Protein AF-A0A7S2VBT4-F1 (afdb_monomer_lite)

pLDDT: mean 83.19, std 15.64, range [48.94, 96.69]

Structure (mmCIF, N/CA/C/O backbone):
data_AF-A0A7S2VBT4-F1
#
_entry.id   AF-A0A7S2VBT4-F1
#
loop_
_atom_site.group_PDB
_atom_site.id
_atom_site.type_symbol
_atom_site.label_atom_id
_atom_site.label_alt_id
_atom_site.label_comp_id
_atom_site.label_asym_id
_atom_site.label_entity_id
_atom_site.label_seq_id
_atom_site.pdbx_PDB_ins_code
_atom_site.Cartn_x
_atom_site.Cartn_y
_atom_site.Cartn_z
_atom_site.occupancy
_atom_site.B_iso_or_equiv
_atom_site.auth_seq_id
_atom_site.auth_comp_id
_atom_site.auth_asym_id
_atom_site.auth_atom_id
_atom_site.pdbx_PDB_model_num
ATOM 1 N N . ARG A 1 1 ? -11.444 -3.651 10.719 1.00 78.62 1 ARG A N 1
ATOM 2 C CA . ARG A 1 1 ? -10.290 -4.540 10.464 1.00 78.62 1 ARG A CA 1
ATOM 3 C C . ARG A 1 1 ? -9.402 -3.862 9.446 1.00 78.62 1 ARG A C 1
ATOM 5 O O . ARG A 1 1 ? -9.926 -3.361 8.456 1.00 78.62 1 ARG A O 1
ATOM 12 N N . TYR A 1 2 ? -8.114 -3.795 9.733 1.00 87.62 2 TYR A N 1
ATOM 13 C CA . TYR A 1 2 ? -7.138 -3.006 8.997 1.00 87.62 2 TYR A CA 1
ATOM 14 C C . TYR A 1 2 ? -6.293 -3.924 8.135 1.00 87.62 2 TYR A C 1
ATOM 16 O O . TYR A 1 2 ? -5.720 -4.897 8.627 1.00 87.62 2 TYR A O 1
ATOM 24 N N . SER A 1 3 ? -6.236 -3.642 6.842 1.00 93.38 3 SER A N 1
ATOM 25 C CA . SER A 1 3 ? -5.506 -4.470 5.893 1.00 93.38 3 SER A CA 1
ATOM 26 C C . SER A 1 3 ? -4.542 -3.635 5.070 1.00 93.38 3 SER A C 1
ATOM 28 O O . SER A 1 3 ? -4.821 -2.481 4.745 1.00 93.38 3 SER A O 1
ATOM 30 N N . ILE A 1 4 ? -3.427 -4.247 4.696 1.00 95.69 4 ILE A N 1
ATOM 31 C CA . ILE A 1 4 ? -2.473 -3.683 3.745 1.00 95.69 4 ILE A CA 1
ATOM 32 C C . ILE A 1 4 ? -2.280 -4.648 2.580 1.00 95.69 4 ILE A C 1
ATOM 34 O O . ILE A 1 4 ? -2.148 -5.855 2.783 1.00 95.69 4 ILE A O 1
ATOM 38 N N . HIS A 1 5 ? -2.265 -4.102 1.369 1.00 96.56 5 HIS A N 1
ATOM 39 C CA . HIS A 1 5 ? -1.922 -4.803 0.142 1.00 96.56 5 HIS A CA 1
ATOM 40 C C . HIS A 1 5 ? -0.561 -4.310 -0.356 1.00 96.56 5 HIS A C 1
ATOM 42 O O . HIS A 1 5 ? -0.452 -3.186 -0.837 1.00 96.56 5 HIS A O 1
ATOM 48 N N . VAL A 1 6 ? 0.469 -5.147 -0.251 1.00 95.75 6 VAL A N 1
ATOM 49 C CA . VAL A 1 6 ? 1.817 -4.883 -0.771 1.00 95.75 6 VAL A CA 1
ATOM 50 C C . VAL A 1 6 ? 1.931 -5.416 -2.200 1.00 95.75 6 VAL A C 1
ATOM 52 O O . VAL A 1 6 ? 1.692 -6.603 -2.414 1.00 95.75 6 VAL A O 1
ATOM 55 N N . GLY A 1 7 ? 2.330 -4.555 -3.141 1.00 94.31 7 GLY A N 1
ATOM 56 C CA . GLY A 1 7 ? 2.370 -4.856 -4.579 1.00 94.31 7 GLY A CA 1
ATOM 57 C C . GLY A 1 7 ? 1.050 -4.541 -5.286 1.00 94.31 7 GLY A C 1
ATOM 58 O O . GLY A 1 7 ? 0.537 -5.343 -6.054 1.00 94.31 7 GLY A O 1
ATOM 59 N N . CYS A 1 8 ? 0.441 -3.390 -4.982 1.00 94.06 8 CYS A N 1
ATOM 60 C CA . CYS A 1 8 ? -0.958 -3.149 -5.340 1.00 94.06 8 CYS A CA 1
ATOM 61 C C . CYS A 1 8 ? -1.241 -2.848 -6.824 1.00 94.06 8 CYS A C 1
ATOM 63 O O . CYS A 1 8 ? -2.412 -2.871 -7.216 1.00 94.06 8 CYS A O 1
ATOM 65 N N . PHE A 1 9 ? -0.218 -2.574 -7.641 1.00 92.19 9 PHE A N 1
ATOM 66 C CA . PHE A 1 9 ? -0.353 -2.243 -9.063 1.00 92.19 9 PHE A CA 1
ATOM 67 C C . PHE A 1 9 ? -1.465 -1.205 -9.351 1.00 92.19 9 PHE A C 1
ATOM 69 O O . PHE A 1 9 ? -1.393 -0.070 -8.888 1.00 92.19 9 PHE A O 1
ATOM 76 N N . SER A 1 10 ? -2.508 -1.566 -10.109 1.00 90.94 10 SER A N 1
ATOM 77 C CA . SER A 1 10 ? -3.637 -0.682 -10.442 1.00 90.94 10 SER A CA 1
ATOM 78 C C . SER A 1 10 ? -4.588 -0.425 -9.272 1.00 90.94 10 SER A C 1
ATOM 80 O O . SER A 1 10 ? -5.404 0.483 -9.341 1.00 90.94 10 SER A O 1
ATOM 82 N N . GLY A 1 11 ? -4.502 -1.206 -8.193 1.00 94.62 11 GLY A N 1
ATOM 83 C CA . GLY A 1 11 ? -5.371 -1.081 -7.026 1.00 94.62 11 GLY A CA 1
ATOM 84 C C . GLY A 1 11 ? -6.675 -1.878 -7.101 1.00 94.62 11 GLY A C 1
ATOM 85 O O . GLY A 1 11 ? -7.426 -1.873 -6.131 1.00 94.62 11 GLY A O 1
ATOM 86 N N . THR A 1 12 ? -6.928 -2.636 -8.173 1.00 95.31 12 THR A N 1
ATOM 87 C CA . THR A 1 12 ? -8.184 -3.390 -8.352 1.00 95.31 12 THR A CA 1
ATOM 88 C C . THR A 1 12 ? -8.432 -4.402 -7.229 1.00 95.31 12 THR A C 1
ATOM 90 O O . THR A 1 12 ? -9.501 -4.405 -6.622 1.00 95.31 12 THR A O 1
ATOM 93 N N . THR A 1 13 ? -7.436 -5.226 -6.885 1.00 95.50 13 THR A N 1
ATOM 94 C CA . THR A 1 13 ? -7.547 -6.166 -5.753 1.00 95.50 13 THR A CA 1
ATOM 95 C C . THR A 1 13 ? -7.675 -5.421 -4.426 1.00 95.50 13 THR A C 1
ATOM 97 O O . THR A 1 13 ? -8.466 -5.820 -3.575 1.00 95.50 13 THR A O 1
ATOM 100 N N . THR A 1 14 ? -6.961 -4.302 -4.257 1.00 96.62 14 THR A N 1
ATOM 101 C CA . THR A 1 14 ? -7.106 -3.443 -3.071 1.00 96.62 14 THR A CA 1
ATOM 102 C C . THR A 1 14 ? -8.547 -2.963 -2.923 1.00 96.62 14 THR A C 1
ATOM 104 O O . THR A 1 14 ? -9.072 -2.994 -1.814 1.00 96.62 14 THR A O 1
ATOM 107 N N . ALA A 1 15 ? -9.200 -2.552 -4.016 1.00 96.69 15 ALA A N 1
ATOM 108 C CA . ALA A 1 15 ? -10.578 -2.064 -4.015 1.00 96.69 15 ALA A CA 1
ATOM 109 C C . ALA A 1 15 ? -11.575 -3.148 -3.601 1.00 96.69 15 ALA A C 1
ATOM 111 O O . ALA A 1 15 ? -12.404 -2.904 -2.727 1.00 96.69 15 ALA A O 1
ATOM 112 N N . LEU A 1 16 ? -11.427 -4.364 -4.132 1.00 96.00 16 LEU A N 1
ATOM 113 C CA . LEU A 1 16 ? -12.256 -5.508 -3.739 1.00 96.00 16 LEU A CA 1
ATOM 114 C C . LEU A 1 16 ? -12.112 -5.838 -2.246 1.00 96.00 16 LEU A C 1
ATOM 116 O O . LEU A 1 16 ? -13.102 -6.065 -1.552 1.00 96.00 16 LEU A O 1
ATOM 120 N N . VAL A 1 17 ? -10.878 -5.839 -1.730 1.00 94.94 17 VAL A N 1
ATOM 121 C CA . VAL A 1 17 ? -10.621 -6.088 -0.302 1.00 94.94 17 VAL A CA 1
ATOM 122 C C . VAL A 1 17 ? -11.158 -4.943 0.559 1.00 94.94 17 VAL A C 1
ATOM 124 O O . VAL A 1 17 ? -11.722 -5.190 1.624 1.00 94.94 17 VAL A O 1
ATOM 127 N N . HIS A 1 18 ? -11.005 -3.698 0.107 1.00 94.69 18 HIS A N 1
ATOM 128 C CA . HIS A 1 18 ? -11.525 -2.521 0.793 1.00 94.69 18 HIS A CA 1
ATOM 129 C C . HIS A 1 18 ? -13.052 -2.588 0.916 1.00 94.69 18 HIS A C 1
ATOM 131 O O . HIS A 1 18 ? -13.564 -2.453 2.023 1.00 94.69 18 HIS A O 1
ATOM 137 N N . GLU A 1 19 ? -13.764 -2.864 -0.179 1.00 94.56 19 GLU A N 1
ATOM 138 C CA . GLU A 1 19 ? -15.223 -3.030 -0.203 1.00 94.56 19 GLU A CA 1
ATOM 139 C C . GLU A 1 19 ? -15.682 -4.133 0.761 1.00 94.56 19 GLU A C 1
ATOM 141 O O . GLU A 1 19 ? -16.568 -3.909 1.584 1.00 94.56 19 GLU A O 1
ATOM 146 N N . ALA A 1 20 ? -15.021 -5.295 0.742 1.00 94.06 20 ALA A N 1
ATOM 147 C CA . ALA A 1 20 ? -15.342 -6.407 1.636 1.00 94.06 20 ALA A CA 1
ATOM 148 C C . ALA A 1 20 ? -15.082 -6.102 3.127 1.00 94.06 20 ALA A C 1
ATOM 150 O O . ALA A 1 20 ? -15.658 -6.752 4.002 1.00 94.06 20 ALA A O 1
ATOM 151 N N . ALA A 1 21 ? -14.208 -5.138 3.432 1.00 90.81 21 ALA A N 1
ATOM 152 C CA . ALA A 1 21 ? -13.894 -4.719 4.797 1.00 90.81 21 ALA A CA 1
ATOM 153 C C . ALA A 1 21 ? -14.866 -3.655 5.348 1.00 90.81 21 ALA A C 1
ATOM 155 O O . ALA A 1 21 ? -14.915 -3.443 6.568 1.00 90.81 21 ALA A O 1
ATOM 156 N N . GLN A 1 22 ? -15.642 -2.994 4.483 1.00 89.25 22 GLN A N 1
ATOM 157 C CA . GLN A 1 22 ? -16.622 -1.987 4.884 1.00 89.25 22 GLN A CA 1
ATOM 158 C C . GLN A 1 22 ? -17.787 -2.601 5.691 1.00 89.25 22 GLN A C 1
ATOM 160 O O . GLN A 1 22 ? -18.102 -3.784 5.552 1.00 89.25 22 GLN A O 1
ATOM 165 N N . PRO A 1 23 ? -18.444 -1.824 6.579 1.00 87.50 23 PRO A N 1
ATOM 166 C CA . PRO A 1 23 ? -18.207 -0.406 6.880 1.00 87.50 23 PRO A CA 1
ATOM 167 C C . PRO A 1 23 ? -17.171 -0.162 7.996 1.00 87.50 23 PRO A C 1
ATOM 169 O O . PRO A 1 23 ? -17.027 0.953 8.483 1.00 87.50 23 PRO A O 1
ATOM 172 N N . ARG A 1 24 ? -16.520 -1.217 8.509 1.00 83.31 24 ARG A N 1
ATOM 173 C CA . ARG A 1 24 ? -15.729 -1.172 9.761 1.00 83.31 24 ARG A CA 1
ATOM 174 C C . ARG A 1 24 ? -14.239 -1.422 9.549 1.00 83.31 24 ARG A C 1
ATOM 176 O O . ARG A 1 24 ? -13.517 -1.781 10.484 1.00 83.31 24 ARG A O 1
ATOM 183 N N . GLY A 1 25 ? -13.780 -1.344 8.317 1.00 86.81 25 GLY A N 1
ATOM 184 C CA . GLY A 1 25 ? -12.428 -1.697 7.936 1.00 86.81 25 GLY A CA 1
ATOM 185 C C . GLY A 1 25 ? -12.031 -1.008 6.651 1.00 86.81 25 GLY A C 1
ATOM 186 O O . GLY A 1 25 ? -12.852 -0.381 5.993 1.00 86.81 25 GLY A O 1
ATOM 187 N N . TYR A 1 26 ? -10.754 -1.124 6.327 1.00 90.81 26 TYR A N 1
ATOM 188 C CA . TYR A 1 26 ? -10.189 -0.571 5.110 1.00 90.81 26 TYR A CA 1
ATOM 189 C C . TYR A 1 26 ? -9.001 -1.412 4.659 1.00 90.81 26 TYR A C 1
ATOM 191 O O . TYR A 1 26 ? -8.362 -2.108 5.454 1.00 90.81 26 TYR A O 1
ATOM 199 N N . CYS A 1 27 ? -8.683 -1.291 3.375 1.00 94.69 27 CYS A N 1
ATOM 200 C CA . CYS A 1 27 ? -7.441 -1.774 2.796 1.00 94.69 27 CYS A CA 1
ATOM 201 C C . CYS A 1 27 ? -6.635 -0.590 2.251 1.00 94.69 27 CYS A C 1
ATOM 203 O O . CYS A 1 27 ? -7.201 0.245 1.542 1.00 94.69 27 CYS A O 1
ATOM 205 N N . ILE A 1 28 ? -5.344 -0.526 2.591 1.00 95.62 28 ILE A N 1
ATOM 206 C CA . ILE A 1 28 ? -4.375 0.413 2.008 1.00 95.62 28 ILE A CA 1
ATOM 207 C C . ILE A 1 28 ? -3.575 -0.319 0.933 1.00 95.62 28 ILE A C 1
ATOM 209 O O . ILE A 1 28 ? -3.007 -1.378 1.200 1.00 95.62 28 ILE A O 1
ATOM 213 N N . GLY A 1 29 ? -3.503 0.254 -0.267 1.00 96.56 29 GLY A N 1
ATOM 214 C CA . GLY A 1 29 ? -2.628 -0.242 -1.327 1.00 96.56 29 GLY A CA 1
ATOM 215 C C . GLY A 1 29 ? -1.232 0.370 -1.234 1.00 96.56 29 GLY A C 1
ATOM 216 O O . GLY A 1 29 ? -1.091 1.586 -1.120 1.00 96.56 29 GLY A O 1
ATOM 217 N N . VAL A 1 30 ? -0.200 -0.464 -1.299 1.00 96.38 30 VAL A N 1
ATOM 218 C CA . VAL A 1 30 ? 1.202 -0.044 -1.279 1.00 96.38 30 VAL A CA 1
ATOM 219 C C . VAL A 1 30 ? 1.959 -0.654 -2.448 1.00 96.38 30 VAL A C 1
ATOM 221 O O . VAL A 1 30 ? 1.773 -1.819 -2.795 1.00 96.38 30 VAL A O 1
ATOM 224 N N . ASP A 1 31 ? 2.828 0.143 -3.054 1.00 94.69 31 ASP A N 1
ATOM 225 C CA . ASP A 1 31 ? 3.734 -0.261 -4.124 1.00 94.69 31 ASP A CA 1
ATOM 226 C C . ASP A 1 31 ? 5.025 0.566 -4.044 1.00 94.69 31 ASP A C 1
ATOM 228 O O . ASP A 1 31 ? 5.015 1.694 -3.549 1.00 94.69 31 ASP A O 1
ATOM 232 N N . ILE A 1 32 ? 6.140 0.030 -4.539 1.00 92.75 32 ILE A N 1
ATOM 233 C CA . ILE A 1 32 ? 7.418 0.750 -4.571 1.00 92.75 32 ILE A CA 1
ATOM 234 C C . ILE A 1 32 ? 7.457 1.786 -5.708 1.00 92.75 32 ILE A C 1
ATOM 236 O O . ILE A 1 32 ? 8.216 2.754 -5.638 1.00 92.75 32 ILE A O 1
ATOM 240 N N . GLY A 1 33 ? 6.644 1.599 -6.755 1.00 91.06 33 GLY A N 1
ATOM 241 C CA . GLY A 1 33 ? 6.612 2.456 -7.936 1.00 91.06 33 GLY A CA 1
ATOM 242 C C . GLY A 1 33 ? 5.725 3.699 -7.759 1.00 91.06 33 GLY A C 1
ATOM 243 O O . GLY A 1 33 ? 4.501 3.570 -7.737 1.00 91.06 33 GLY A O 1
ATOM 244 N N . PRO A 1 34 ? 6.265 4.933 -7.744 1.00 92.75 34 PRO A N 1
ATOM 245 C CA . PRO A 1 34 ? 5.445 6.144 -7.616 1.00 92.75 34 PRO A CA 1
ATOM 246 C C . PRO A 1 34 ? 4.441 6.320 -8.765 1.00 92.75 34 PRO A C 1
ATOM 248 O O . PRO A 1 34 ? 3.289 6.665 -8.515 1.00 92.75 34 PRO A O 1
ATOM 251 N N . LYS A 1 35 ? 4.823 5.987 -10.008 1.00 90.88 35 LYS A N 1
ATOM 252 C CA . LYS A 1 35 ? 3.918 6.015 -11.177 1.00 90.88 35 LYS A CA 1
ATOM 253 C C . LYS A 1 35 ? 2.737 5.047 -11.032 1.00 90.88 35 LYS A C 1
ATOM 255 O O . LYS A 1 35 ? 1.633 5.342 -11.490 1.00 90.88 35 LYS A O 1
ATOM 260 N N . ILE A 1 36 ? 2.974 3.898 -10.397 1.00 91.50 36 ILE A N 1
ATOM 261 C CA . ILE A 1 36 ? 1.951 2.889 -10.109 1.00 91.50 36 ILE A CA 1
ATOM 262 C C . ILE A 1 36 ? 0.948 3.461 -9.102 1.00 91.50 36 ILE A C 1
ATOM 264 O O . ILE A 1 36 ? -0.253 3.458 -9.359 1.00 91.50 36 ILE A O 1
ATOM 268 N N . ILE A 1 37 ? 1.439 4.060 -8.015 1.00 94.75 37 ILE A N 1
ATOM 269 C CA . ILE A 1 37 ? 0.589 4.698 -7.002 1.00 94.75 37 ILE A CA 1
ATOM 270 C C . ILE A 1 37 ? 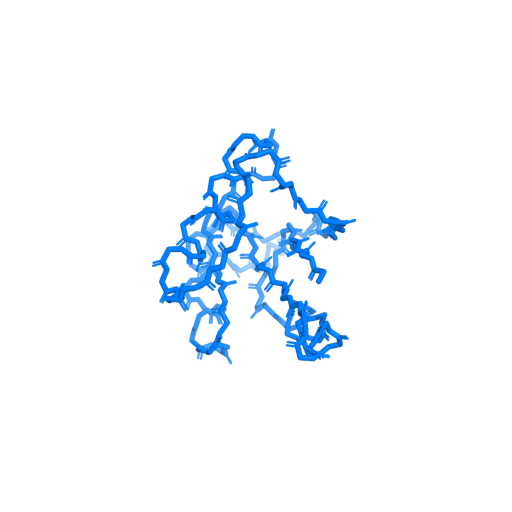-0.197 5.884 -7.566 1.00 94.75 37 ILE A C 1
ATOM 272 O O . ILE A 1 37 ? -1.385 6.018 -7.283 1.00 94.75 37 ILE A O 1
ATOM 276 N N . GLU A 1 38 ? 0.418 6.729 -8.393 1.00 94.25 38 GLU A N 1
ATOM 277 C CA . GLU A 1 38 ? -0.290 7.813 -9.083 1.00 94.25 38 GLU A CA 1
ATOM 278 C C . GLU A 1 38 ? -1.436 7.287 -9.949 1.00 94.25 38 GLU A C 1
ATOM 280 O O . GLU A 1 38 ? -2.514 7.881 -9.982 1.00 94.25 38 GLU A O 1
ATOM 285 N N . ARG A 1 39 ? -1.221 6.167 -10.647 1.00 93.56 39 ARG A N 1
ATOM 286 C CA . ARG A 1 39 ? -2.263 5.508 -11.433 1.00 93.56 39 ARG A CA 1
ATOM 287 C C . ARG A 1 39 ? -3.381 4.968 -10.543 1.00 93.56 39 ARG A C 1
ATOM 289 O O . ARG A 1 39 ? -4.535 5.293 -10.806 1.00 93.56 39 ARG A O 1
ATOM 296 N N . ALA A 1 40 ? -3.052 4.221 -9.491 1.00 95.12 40 ALA A N 1
ATOM 297 C CA . ALA A 1 40 ? -4.037 3.658 -8.570 1.00 95.12 40 ALA A CA 1
ATOM 298 C C . ALA A 1 40 ? -4.909 4.749 -7.923 1.00 95.12 40 ALA A C 1
ATOM 300 O O . ALA A 1 40 ? -6.130 4.624 -7.890 1.00 95.12 40 ALA A O 1
ATOM 301 N N . LYS A 1 41 ? -4.311 5.879 -7.515 1.00 96.12 41 LYS A N 1
ATOM 302 C CA . LYS A 1 41 ? -5.048 7.044 -6.990 1.00 96.12 41 LYS A CA 1
ATOM 303 C C . LYS A 1 41 ? -6.019 7.657 -8.000 1.00 96.12 41 LYS A C 1
ATOM 305 O O . 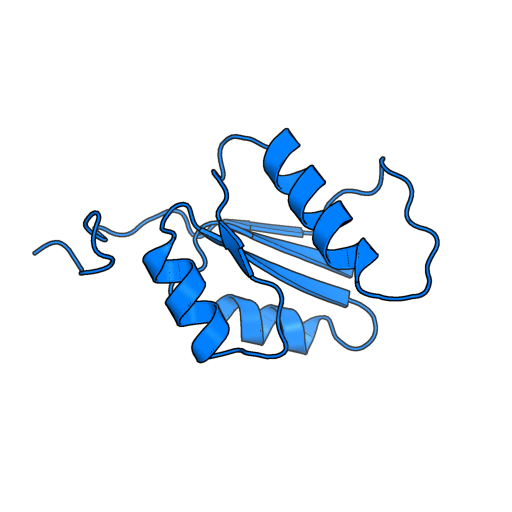LYS A 1 41 ? -7.064 8.153 -7.600 1.00 96.12 41 LYS A O 1
ATOM 310 N N . ARG A 1 42 ? -5.691 7.652 -9.297 1.00 95.44 42 ARG A N 1
ATOM 311 C CA . ARG A 1 42 ? -6.612 8.131 -10.344 1.00 95.44 42 ARG A CA 1
ATOM 312 C C . ARG A 1 42 ? -7.770 7.163 -10.582 1.00 95.44 42 ARG A C 1
ATOM 314 O O . ARG A 1 42 ? -8.878 7.617 -10.836 1.00 95.44 42 ARG A O 1
ATOM 321 N N . GLU A 1 43 ? -7.509 5.858 -10.533 1.00 95.75 43 GLU A N 1
ATOM 322 C CA . GLU A 1 43 ? -8.516 4.813 -10.781 1.00 95.75 43 GLU A CA 1
ATOM 323 C C . GLU A 1 43 ? -9.439 4.585 -9.567 1.00 95.75 43 GLU A C 1
ATOM 325 O O . GLU A 1 43 ? -10.596 4.204 -9.733 1.00 95.75 43 GLU A O 1
ATOM 330 N N . HIS A 1 44 ? -8.955 4.874 -8.355 1.00 95.69 44 HIS A N 1
ATOM 331 C CA . HIS A 1 44 ? -9.637 4.617 -7.086 1.00 95.69 44 HIS A CA 1
ATOM 332 C C . HIS A 1 44 ? -9.488 5.818 -6.127 1.00 95.69 44 HIS A C 1
ATOM 334 O O . HIS A 1 44 ? -8.839 5.728 -5.085 1.00 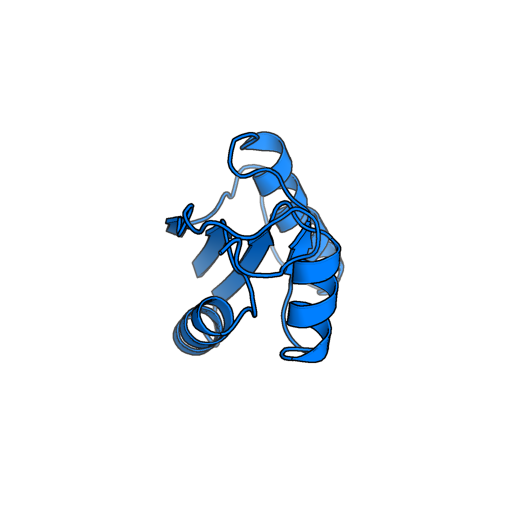95.69 44 HIS A O 1
ATOM 340 N N . ALA A 1 45 ? -10.073 6.963 -6.498 1.00 92.12 45 ALA A N 1
ATOM 341 C CA . ALA A 1 45 ? -9.854 8.257 -5.834 1.00 92.12 45 ALA A CA 1
ATOM 342 C C . ALA A 1 45 ? -10.258 8.310 -4.346 1.00 92.12 45 ALA A C 1
ATOM 344 O O . ALA A 1 45 ? -9.663 9.069 -3.583 1.00 92.12 45 ALA A O 1
ATOM 345 N N . ASP A 1 46 ? -11.222 7.487 -3.929 1.00 89.44 46 ASP A N 1
ATOM 346 C CA . ASP A 1 46 ? -11.744 7.463 -2.554 1.00 89.44 46 ASP A CA 1
ATOM 347 C C . ASP A 1 46 ? -10.957 6.528 -1.617 1.00 89.44 46 ASP A C 1
ATOM 349 O O . ASP A 1 46 ? -11.338 6.305 -0.467 1.00 89.44 46 ASP A O 1
ATOM 353 N N . MET A 1 47 ? -9.856 5.948 -2.098 1.00 92.38 47 MET A N 1
ATOM 354 C CA . MET A 1 47 ? -9.071 4.959 -1.369 1.00 92.38 47 MET A CA 1
ATOM 355 C C . MET A 1 47 ? -7.650 5.435 -1.074 1.00 92.38 47 MET A C 1
ATOM 357 O O . MET A 1 47 ? -7.064 6.256 -1.780 1.00 92.38 47 MET A O 1
ATOM 361 N N . HIS A 1 48 ? -7.059 4.862 -0.026 1.00 94.38 48 HIS A N 1
ATOM 362 C CA . HIS A 1 48 ? -5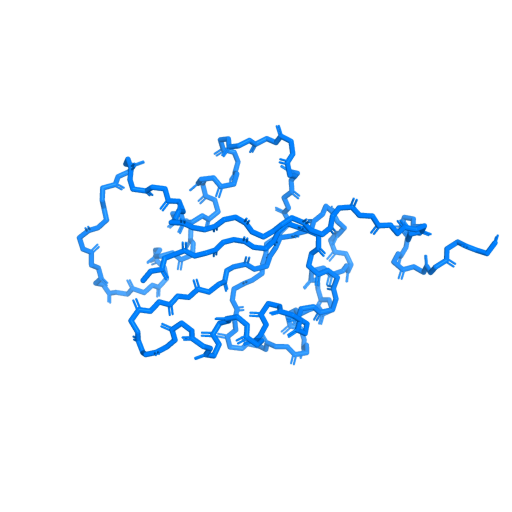.694 5.178 0.370 1.00 94.38 48 HIS A CA 1
ATOM 363 C C . HIS A 1 48 ? -4.671 4.315 -0.375 1.00 94.38 48 HIS A C 1
ATOM 365 O O . HIS A 1 48 ? -4.659 3.087 -0.254 1.00 94.38 48 HIS A O 1
ATOM 371 N N . PHE A 1 49 ? -3.770 4.989 -1.091 1.00 95.81 49 PHE A N 1
ATOM 372 C CA . PHE A 1 49 ? -2.601 4.389 -1.728 1.00 95.81 49 PHE A CA 1
ATOM 373 C C . PHE A 1 49 ? -1.336 5.154 -1.354 1.00 95.81 49 PHE A C 1
ATOM 375 O O . PHE A 1 49 ? -1.329 6.391 -1.349 1.00 95.81 49 PHE A O 1
ATOM 382 N N . ALA A 1 50 ? -0.254 4.431 -1.093 1.00 96.25 50 ALA A N 1
ATOM 383 C CA . ALA A 1 50 ? 1.014 5.017 -0.683 1.00 96.25 50 ALA A CA 1
ATOM 384 C C . ALA A 1 50 ? 2.200 4.337 -1.365 1.00 96.25 50 ALA A C 1
ATOM 386 O O . ALA A 1 50 ? 2.180 3.138 -1.638 1.00 96.25 50 ALA A O 1
ATOM 387 N N . VAL A 1 51 ? 3.249 5.118 -1.618 1.00 95.25 51 VAL A N 1
ATOM 388 C CA . VAL A 1 51 ? 4.536 4.553 -2.026 1.00 95.25 51 VAL A CA 1
ATOM 389 C C . VAL A 1 51 ? 5.181 3.938 -0.793 1.00 95.25 51 VAL A C 1
ATOM 391 O O . VAL A 1 51 ? 5.296 4.617 0.226 1.00 95.25 51 VAL A O 1
ATOM 394 N N . GLY A 1 52 ? 5.599 2.679 -0.882 1.00 93.94 52 GLY A N 1
ATOM 395 C CA . GLY A 1 52 ? 6.278 2.014 0.222 1.00 93.94 52 GLY A CA 1
ATOM 396 C C . GLY A 1 52 ? 7.025 0.748 -0.180 1.00 93.94 52 GLY A C 1
ATOM 397 O O . GLY A 1 52 ? 6.633 0.033 -1.104 1.00 93.94 52 GLY A O 1
ATOM 398 N N . ASP A 1 53 ? 8.115 0.458 0.529 1.00 92.06 53 ASP A N 1
ATOM 399 C CA . ASP A 1 53 ? 8.868 -0.790 0.361 1.00 92.06 53 ASP A CA 1
ATOM 400 C C . ASP A 1 53 ? 8.300 -1.886 1.273 1.00 92.06 53 ASP A C 1
ATOM 402 O O . ASP A 1 53 ? 8.400 -1.815 2.501 1.00 92.06 53 ASP A O 1
ATOM 406 N N . GLY A 1 54 ? 7.769 -2.950 0.666 1.00 90.25 54 GLY A N 1
ATOM 407 C CA . GLY A 1 54 ? 7.232 -4.120 1.368 1.00 90.25 54 GLY A CA 1
ATOM 408 C C . GLY A 1 54 ? 8.205 -4.797 2.343 1.00 90.25 54 GLY A C 1
ATOM 409 O O . GLY A 1 54 ? 7.778 -5.520 3.240 1.00 90.25 54 GLY A O 1
ATOM 410 N N . ARG A 1 55 ? 9.514 -4.553 2.203 1.00 90.00 55 ARG A N 1
ATOM 411 C CA . ARG A 1 55 ? 10.569 -5.095 3.077 1.00 90.00 55 ARG A CA 1
ATOM 412 C C . ARG A 1 55 ? 10.819 -4.239 4.321 1.00 90.00 55 ARG A C 1
ATOM 414 O O . ARG A 1 55 ? 11.572 -4.653 5.200 1.00 90.00 55 ARG A O 1
ATOM 421 N N . LYS A 1 56 ? 10.226 -3.045 4.411 1.00 92.38 56 LYS A N 1
ATOM 422 C CA . LYS A 1 56 ? 10.424 -2.096 5.513 1.00 92.38 56 LYS A CA 1
ATOM 423 C C . LYS A 1 56 ? 9.176 -2.011 6.388 1.00 92.38 56 LYS A C 1
ATOM 425 O O . LYS A 1 56 ? 8.433 -1.038 6.344 1.00 92.38 56 LYS A O 1
ATOM 430 N N . SER A 1 57 ? 8.967 -2.994 7.260 1.00 89.50 57 SER A N 1
ATOM 431 C CA . SER A 1 57 ? 7.749 -3.085 8.085 1.00 89.50 57 SER A CA 1
ATOM 432 C C . SER A 1 57 ? 7.454 -1.833 8.928 1.00 89.50 57 SER A C 1
ATOM 434 O O . SER A 1 57 ? 6.294 -1.473 9.097 1.00 89.50 57 SER A O 1
ATOM 436 N N . LEU A 1 58 ? 8.484 -1.128 9.418 1.00 89.69 58 LEU A N 1
ATOM 437 C CA . LEU A 1 58 ? 8.304 0.137 10.149 1.00 89.69 58 LEU A CA 1
ATOM 438 C C . LEU A 1 58 ? 7.741 1.262 9.271 1.00 89.69 58 LEU A C 1
ATOM 440 O O . LEU A 1 58 ? 7.000 2.106 9.762 1.00 89.69 58 LEU A O 1
ATOM 444 N N . GLU A 1 59 ? 8.096 1.286 7.988 1.00 91.06 59 GLU A N 1
ATOM 445 C CA . GLU A 1 59 ? 7.555 2.234 7.010 1.00 91.06 59 GLU A CA 1
ATOM 446 C C . GLU A 1 59 ? 6.078 1.933 6.746 1.00 91.06 59 GLU A C 1
ATOM 448 O O . GLU A 1 59 ? 5.244 2.831 6.812 1.00 91.06 59 GLU A O 1
ATOM 453 N N . LEU A 1 60 ? 5.733 0.653 6.578 1.00 91.00 60 LEU A N 1
ATOM 454 C CA . LEU A 1 60 ? 4.348 0.224 6.376 1.00 91.00 60 LEU A CA 1
ATOM 455 C C . LEU A 1 60 ? 3.441 0.586 7.562 1.00 91.00 60 LEU A C 1
ATOM 457 O O . LEU A 1 60 ? 2.295 0.974 7.353 1.00 91.00 60 LEU A O 1
ATOM 461 N N . LEU A 1 61 ? 3.940 0.504 8.800 1.00 89.94 61 LEU A N 1
ATOM 462 C CA . LEU A 1 61 ? 3.193 0.942 9.988 1.00 89.94 61 LEU A CA 1
ATOM 463 C C . LEU A 1 61 ? 2.982 2.464 10.022 1.00 89.94 61 LEU A C 1
ATOM 465 O O . LEU A 1 61 ? 1.931 2.927 10.457 1.00 89.94 61 LEU A O 1
ATOM 469 N N . ARG A 1 62 ? 3.944 3.258 9.534 1.00 88.75 62 ARG A N 1
ATOM 470 C CA . ARG A 1 62 ? 3.792 4.722 9.444 1.00 88.75 62 ARG A CA 1
ATOM 471 C C . ARG A 1 62 ? 2.729 5.124 8.425 1.00 88.75 62 ARG A C 1
ATOM 473 O O . ARG A 1 62 ? 1.930 6.005 8.719 1.00 88.75 62 ARG A O 1
ATOM 480 N N . ILE A 1 63 ? 2.654 4.420 7.294 1.00 89.56 63 ILE A N 1
ATOM 481 C CA . ILE A 1 63 ? 1.613 4.631 6.273 1.00 89.56 63 ILE A CA 1
ATOM 482 C C . ILE A 1 63 ? 0.204 4.485 6.877 1.00 89.56 63 ILE A C 1
ATOM 484 O O . ILE A 1 63 ? -0.689 5.276 6.572 1.00 89.56 63 ILE A O 1
ATOM 488 N N . GLN A 1 64 ? 0.004 3.523 7.785 1.00 86.12 64 GLN A N 1
ATOM 489 C CA . GLN A 1 64 ? -1.265 3.363 8.503 1.00 86.12 64 GLN A CA 1
ATOM 490 C C . GLN A 1 64 ? -1.612 4.618 9.313 1.00 86.12 64 GLN A C 1
ATOM 492 O O . GLN A 1 64 ? -2.732 5.124 9.246 1.00 86.12 64 GLN A O 1
ATOM 497 N N . GLN A 1 65 ? -0.635 5.139 10.058 1.00 82.75 65 GLN A N 1
ATOM 498 C CA . GLN A 1 65 ? -0.804 6.305 10.924 1.00 82.75 65 GLN A CA 1
ATOM 499 C C . GLN A 1 65 ? -1.131 7.566 10.117 1.00 82.75 65 GLN A C 1
ATOM 501 O O . GLN A 1 65 ? -2.035 8.308 10.493 1.00 82.75 65 GLN A O 1
ATOM 506 N N . GLU A 1 66 ? -0.452 7.776 8.988 1.00 81.44 66 GLU A N 1
ATOM 507 C CA . GLU A 1 66 ? -0.695 8.901 8.075 1.00 81.44 66 GLU A CA 1
ATOM 508 C C . GLU A 1 66 ? -2.097 8.839 7.454 1.00 81.44 66 GLU A C 1
ATOM 510 O O . GLU A 1 66 ? -2.806 9.847 7.413 1.00 81.44 66 GLU A O 1
ATOM 515 N N . SER A 1 67 ? -2.544 7.644 7.049 1.00 76.50 67 SER A N 1
ATOM 516 C CA . SER A 1 67 ? -3.882 7.467 6.471 1.00 76.50 67 SER A CA 1
ATOM 517 C C . SER A 1 67 ? -5.011 7.807 7.449 1.00 76.50 67 SER A C 1
ATOM 519 O O . SER A 1 67 ? -6.032 8.373 7.057 1.00 76.50 67 SER A O 1
ATOM 521 N N . ASN A 1 68 ? -4.799 7.531 8.739 1.00 68.81 68 ASN A N 1
ATOM 522 C CA . ASN A 1 68 ? -5.785 7.746 9.795 1.00 68.81 68 ASN A CA 1
ATOM 523 C C . ASN A 1 68 ? -5.815 9.198 10.304 1.00 68.81 68 ASN A C 1
ATOM 525 O O . ASN A 1 68 ? -6.850 9.640 10.788 1.00 68.81 68 ASN A O 1
ATOM 529 N N . GLN A 1 69 ? -4.725 9.968 10.180 1.00 59.41 69 GLN A N 1
ATOM 530 C CA . GLN A 1 69 ? -4.695 11.385 10.592 1.00 59.41 69 GLN A CA 1
ATOM 531 C C . GLN A 1 69 ? -5.638 12.278 9.771 1.00 59.41 69 GLN A C 1
ATOM 533 O O . GLN A 1 69 ? -6.000 13.363 10.217 1.00 59.41 69 GLN A O 1
ATOM 538 N N . SER A 1 70 ? -6.053 11.815 8.590 1.00 54.81 70 SER A N 1
ATOM 539 C CA . SER A 1 70 ? -6.989 12.526 7.712 1.00 54.81 70 SER A CA 1
ATOM 540 C C . SER A 1 70 ? -8.461 12.312 8.096 1.00 54.81 70 SER A C 1
ATOM 542 O O . SER A 1 70 ? -9.328 13.038 7.616 1.00 54.81 70 SER A O 1
ATOM 544 N N . ALA A 1 71 ? -8.756 11.322 8.945 1.00 54.44 71 ALA A N 1
ATOM 545 C CA . ALA A 1 71 ? -10.097 11.025 9.429 1.00 54.44 71 ALA A CA 1
ATOM 546 C C . ALA A 1 71 ? -10.222 11.514 10.878 1.00 54.44 71 ALA A C 1
ATOM 548 O O . ALA A 1 71 ? -9.654 10.928 11.801 1.00 54.44 71 ALA A O 1
ATOM 549 N N . GLU A 1 72 ? -10.947 12.614 11.095 1.00 50.75 72 GLU A N 1
ATOM 550 C CA . GLU A 1 72 ? -11.340 13.022 12.444 1.00 50.75 72 GLU A CA 1
ATOM 551 C C . GLU A 1 72 ? -12.031 11.834 13.136 1.00 50.75 72 GLU A C 1
ATOM 553 O O . GLU A 1 72 ? -13.050 11.353 12.650 1.00 50.75 72 GLU A O 1
ATOM 558 N N . GLN A 1 73 ? -11.487 11.409 14.285 1.00 48.94 73 GLN A N 1
ATOM 559 C CA . GLN A 1 73 ? -11.930 10.302 15.157 1.00 48.94 73 GLN A CA 1
ATOM 560 C C . GLN A 1 73 ? -11.322 8.919 14.850 1.00 48.94 73 GLN A C 1
ATOM 562 O O . GLN A 1 73 ? -11.737 8.211 13.939 1.00 48.94 73 GLN A O 1
ATOM 567 N N . SER A 1 74 ? -10.445 8.434 15.741 1.00 51.12 74 SER A N 1
ATOM 568 C CA . SER A 1 74 ? -10.732 7.275 16.618 1.00 51.12 74 SER A CA 1
ATOM 569 C C . SER A 1 74 ? -9.479 6.728 17.328 1.00 51.12 74 SER A C 1
ATOM 571 O O . SER A 1 74 ? -8.342 7.051 16.999 1.00 51.12 74 SER A O 1
ATOM 573 N N . HIS A 1 75 ? -9.741 5.935 18.369 1.00 52.44 75 HIS A N 1
ATOM 574 C CA . HIS A 1 75 ? -8.851 5.316 19.355 1.00 52.44 75 HIS A CA 1
ATOM 575 C C . HIS A 1 75 ? -7.768 4.373 18.790 1.00 52.44 75 HIS A C 1
ATOM 577 O O . HIS A 1 75 ? -7.764 3.186 19.107 1.00 52.44 75 HIS A O 1
ATOM 583 N N . PHE A 1 76 ? -6.844 4.874 17.978 1.00 56.09 76 PHE A N 1
ATOM 584 C CA . PHE A 1 76 ? -5.709 4.078 17.514 1.00 56.09 76 PHE A CA 1
ATOM 585 C C . PHE A 1 76 ? -4.526 4.191 18.472 1.00 56.09 76 PHE A C 1
ATOM 587 O O . PHE A 1 76 ? -3.994 5.280 18.701 1.00 56.09 76 PHE A O 1
ATOM 594 N N . SER A 1 77 ? -4.089 3.058 19.016 1.00 59.09 77 SER A N 1
ATOM 595 C CA . SER A 1 77 ? -2.780 2.970 19.644 1.00 59.09 77 SER A CA 1
ATOM 596 C C . SER A 1 77 ? -1.714 2.938 18.542 1.00 59.09 77 SER A C 1
ATOM 598 O O . SER A 1 77 ? -1.885 2.226 17.556 1.00 59.09 77 SER A O 1
ATOM 600 N N . PRO A 1 78 ? -0.561 3.612 18.697 1.00 56.09 78 PRO A N 1
ATOM 601 C CA . PRO A 1 78 ? 0.593 3.447 17.804 1.00 56.09 78 PRO A CA 1
ATOM 602 C C . PRO A 1 78 ? 1.104 1.997 17.695 1.00 56.09 78 PRO A C 1
ATOM 604 O O . PRO A 1 78 ? 1.971 1.718 16.871 1.00 56.09 78 PRO A O 1
ATOM 607 N N . LEU A 1 79 ? 0.605 1.102 18.556 1.00 58.31 79 LEU A N 1
ATOM 608 C CA . LEU A 1 79 ? 0.882 -0.333 18.583 1.00 58.31 79 LEU A CA 1
ATOM 609 C C . LEU A 1 79 ? -0.108 -1.168 17.753 1.00 58.31 79 LEU A C 1
ATOM 611 O O . LEU A 1 79 ? 0.135 -2.358 17.560 1.00 58.31 79 LEU A O 1
ATOM 615 N N . ASP A 1 80 ? -1.205 -0.579 17.278 1.00 73.19 80 ASP A N 1
ATOM 616 C CA . ASP A 1 80 ? -2.197 -1.285 16.472 1.00 73.19 80 ASP A CA 1
ATOM 617 C C . ASP A 1 80 ? -1.679 -1.372 15.033 1.00 73.19 80 ASP A C 1
ATOM 619 O O . ASP A 1 80 ? -1.612 -0.376 14.316 1.00 73.19 80 ASP A O 1
ATOM 623 N N . GLY A 1 81 ? -1.241 -2.566 14.634 1.00 85.06 81 GLY A N 1
ATOM 624 C CA . GLY A 1 81 ? -0.780 -2.841 13.276 1.00 85.06 81 GLY A CA 1
ATOM 625 C C . GLY A 1 81 ? -1.920 -3.188 12.315 1.00 85.06 81 GLY A C 1
ATOM 626 O O . GLY A 1 81 ? -3.089 -2.858 12.526 1.00 85.06 81 GLY A O 1
ATOM 627 N N . TYR A 1 82 ? -1.570 -3.904 11.248 1.00 89.56 82 TYR A N 1
ATOM 628 C CA . TYR A 1 82 ? -2.538 -4.489 10.322 1.00 89.56 82 TYR A CA 1
ATOM 629 C C . TYR A 1 82 ? -3.025 -5.850 10.833 1.00 89.56 82 TYR A C 1
ATOM 631 O O . TYR A 1 82 ? -2.220 -6.689 11.232 1.00 89.56 82 TYR A O 1
ATOM 639 N N . ASP A 1 83 ? -4.334 -6.096 10.754 1.00 90.88 83 ASP A N 1
ATOM 640 C CA . ASP A 1 83 ? -4.932 -7.410 11.028 1.00 90.88 83 ASP A CA 1
ATOM 641 C C . ASP A 1 83 ? -4.595 -8.420 9.918 1.00 90.88 83 ASP A C 1
ATOM 643 O O . ASP A 1 83 ? -4.551 -9.628 10.151 1.00 90.88 83 ASP A O 1
ATOM 647 N N . VAL A 1 84 ? -4.418 -7.924 8.687 1.00 92.75 84 VAL A N 1
ATOM 648 C CA . VAL A 1 84 ? -4.195 -8.732 7.483 1.00 92.75 84 VAL A CA 1
ATOM 649 C C . VAL A 1 84 ? -3.169 -8.058 6.577 1.00 92.75 84 VAL A C 1
ATOM 651 O O . VAL A 1 84 ? -3.276 -6.870 6.273 1.00 92.75 84 VAL A O 1
ATOM 654 N N . VAL A 1 85 ? -2.212 -8.846 6.092 1.00 93.12 85 VAL A N 1
ATOM 655 C CA . VAL A 1 85 ? -1.258 -8.451 5.052 1.00 93.12 85 VAL A CA 1
ATOM 656 C C . VAL A 1 85 ? -1.519 -9.317 3.825 1.00 93.12 85 VAL A C 1
ATOM 658 O O . VAL A 1 85 ? -1.379 -10.537 3.890 1.00 93.12 85 VAL A O 1
ATOM 661 N N . TYR A 1 86 ? -1.898 -8.691 2.715 1.00 92.88 86 TYR A N 1
ATOM 662 C CA . TYR A 1 86 ? -1.951 -9.327 1.405 1.00 92.88 86 TYR A CA 1
ATOM 663 C C . TYR A 1 86 ? -0.696 -8.914 0.632 1.00 92.88 86 TYR A C 1
ATOM 665 O O . TYR A 1 86 ? -0.443 -7.725 0.450 1.00 92.88 86 TYR A O 1
ATOM 673 N N . ALA A 1 87 ? 0.128 -9.882 0.243 1.00 91.50 87 ALA A N 1
ATOM 674 C CA . ALA A 1 87 ? 1.392 -9.635 -0.439 1.00 91.50 87 ALA A CA 1
ATOM 675 C C . ALA A 1 87 ? 1.355 -10.287 -1.821 1.00 91.50 87 ALA A C 1
ATOM 677 O O . ALA A 1 87 ? 1.478 -11.506 -1.930 1.00 91.50 87 ALA A O 1
ATOM 678 N N . ASP A 1 88 ? 1.199 -9.465 -2.853 1.00 86.88 88 ASP A N 1
ATOM 679 C CA . ASP A 1 88 ? 1.293 -9.860 -4.256 1.00 86.88 88 ASP A CA 1
ATOM 680 C C . ASP A 1 88 ? 2.578 -9.263 -4.831 1.00 86.88 88 ASP A C 1
ATOM 682 O O . ASP A 1 88 ? 2.605 -8.247 -5.521 1.00 86.88 88 ASP A O 1
ATOM 686 N N . ILE A 1 89 ? 3.697 -9.841 -4.396 1.00 76.31 89 ILE A N 1
ATOM 687 C CA . ILE A 1 89 ? 5.032 -9.339 -4.712 1.00 76.31 89 ILE A CA 1
ATOM 688 C C . ILE A 1 89 ? 5.580 -10.189 -5.855 1.00 76.31 89 ILE A C 1
ATOM 690 O O . ILE A 1 89 ? 6.243 -11.205 -5.645 1.00 76.31 89 ILE A O 1
ATOM 694 N N . GLY A 1 90 ? 5.270 -9.768 -7.076 1.00 72.06 90 GLY A N 1
ATOM 695 C CA . GLY A 1 90 ? 5.706 -10.404 -8.312 1.00 72.06 90 GLY A CA 1
ATOM 696 C C . GLY A 1 90 ? 5.311 -9.574 -9.532 1.00 72.06 90 GLY A C 1
ATOM 697 O O . GLY A 1 90 ? 4.468 -8.689 -9.449 1.00 72.06 90 GLY A O 1
ATOM 698 N N . GLY A 1 91 ? 5.939 -9.853 -10.674 1.00 63.34 91 GLY A N 1
ATOM 699 C CA . GLY A 1 91 ? 5.683 -9.153 -11.933 1.00 63.34 91 GLY A CA 1
ATOM 700 C C . GLY A 1 91 ? 6.917 -8.420 -12.447 1.00 63.34 91 GLY A C 1
ATOM 701 O O . GLY A 1 91 ? 7.539 -7.633 -11.741 1.00 63.34 91 GLY A O 1
ATOM 702 N N . LEU A 1 92 ? 7.244 -8.693 -13.708 1.00 55.28 92 LEU A N 1
ATOM 703 C CA . LEU A 1 92 ? 8.285 -8.079 -14.534 1.00 55.28 92 LEU A CA 1
ATOM 704 C C . LEU A 1 92 ? 7.999 -6.594 -14.820 1.00 55.28 92 LEU A C 1
ATOM 706 O O . LEU A 1 92 ? 8.274 -6.120 -15.904 1.00 55.28 92 LEU A O 1
ATOM 710 N N . SER A 1 93 ? 7.343 -5.849 -13.934 1.00 57.31 93 SER A N 1
ATOM 711 C CA . SER A 1 93 ? 7.017 -4.456 -14.228 1.00 57.31 93 SER A CA 1
ATOM 712 C C . SER A 1 93 ? 8.309 -3.646 -14.195 1.00 57.31 93 SER A C 1
ATOM 714 O O . SER A 1 93 ? 8.900 -3.454 -13.132 1.00 57.31 93 SER A O 1
ATOM 716 N N . GLY A 1 94 ? 8.753 -3.196 -15.365 1.00 56.53 94 GLY A N 1
ATOM 717 C CA . GLY A 1 94 ? 9.919 -2.346 -15.521 1.00 56.53 94 GLY A CA 1
ATOM 718 C C . GLY A 1 94 ? 9.746 -1.044 -14.734 1.00 56.53 94 GLY A C 1
ATOM 719 O O . GLY A 1 94 ? 8.629 -0.695 -14.336 1.00 56.53 94 GLY A O 1
ATOM 720 N N . PRO A 1 95 ? 10.827 -0.276 -14.525 1.00 52.53 95 PRO A N 1
ATOM 721 C CA . PRO A 1 95 ? 10.850 0.919 -13.669 1.00 52.53 95 PRO A CA 1
ATOM 722 C C . PRO A 1 95 ? 9.834 2.011 -14.060 1.00 52.53 95 PRO A C 1
ATOM 724 O O . PRO A 1 95 ? 9.574 2.932 -13.284 1.00 52.53 95 PRO A O 1
ATOM 727 N N . ASP A 1 96 ? 9.227 1.897 -15.243 1.00 63.03 96 ASP A N 1
ATOM 728 C CA . ASP A 1 96 ? 8.192 2.784 -15.766 1.00 63.03 96 ASP A CA 1
ATOM 729 C C . ASP A 1 96 ? 6.747 2.298 -15.553 1.00 63.03 96 ASP A C 1
ATOM 731 O O . ASP A 1 96 ? 5.811 3.002 -15.934 1.00 63.03 96 ASP A O 1
ATOM 735 N N . GLY A 1 97 ? 6.543 1.133 -14.929 1.00 55.56 97 GLY A N 1
ATOM 736 C CA . GLY A 1 97 ? 5.227 0.507 -14.759 1.00 55.56 97 GLY A CA 1
ATOM 737 C C . GLY A 1 97 ? 4.719 -0.221 -16.010 1.00 55.56 97 GLY A C 1
ATOM 738 O O . GLY A 1 97 ? 3.532 -0.540 -16.097 1.00 55.56 97 GLY A O 1
ATOM 739 N N . THR A 1 98 ? 5.594 -0.472 -16.987 1.00 58.22 98 THR A N 1
ATOM 740 C CA . THR A 1 98 ? 5.328 -1.316 -18.161 1.00 58.22 98 THR A CA 1
ATOM 741 C C . THR A 1 98 ? 5.739 -2.756 -17.873 1.00 58.22 98 THR A C 1
ATOM 743 O O . THR A 1 98 ? 6.737 -2.969 -17.200 1.00 58.22 98 THR A O 1
ATOM 746 N N . LEU A 1 99 ? 5.018 -3.750 -18.396 1.00 52.47 99 LEU A N 1
ATOM 747 C CA . LEU A 1 99 ? 5.484 -5.142 -18.352 1.00 52.47 99 LEU A CA 1
ATOM 748 C C . LEU A 1 99 ? 6.798 -5.245 -19.148 1.00 52.47 99 LEU A C 1
ATOM 750 O O . LEU A 1 99 ? 6.821 -4.865 -20.317 1.00 52.47 99 LEU A O 1
ATOM 754 N N . GLU A 1 100 ? 7.881 -5.715 -18.530 1.00 53.28 100 GLU A N 1
ATOM 755 C CA . GLU A 1 100 ? 9.091 -6.125 -19.241 1.00 53.28 100 GLU A CA 1
ATOM 756 C C . GLU A 1 100 ? 8.741 -7.357 -20.075 1.00 53.28 100 GLU A C 1
ATOM 758 O O . GLU A 1 100 ? 8.232 -8.363 -19.570 1.00 53.28 100 GLU A O 1
ATOM 763 N N . SER A 1 101 ? 8.951 -7.201 -21.379 1.00 50.94 101 SER A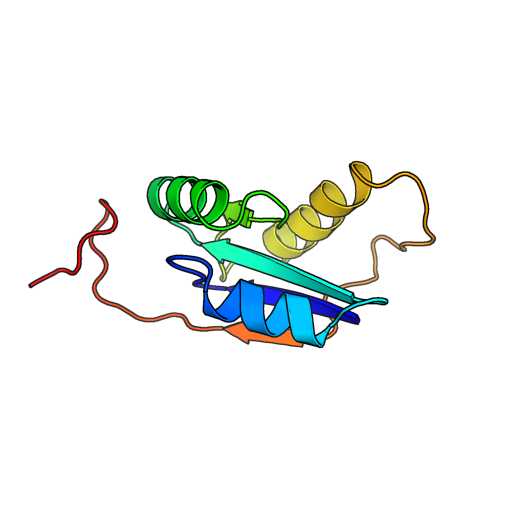 N 1
ATOM 764 C CA . SER A 1 101 ? 8.872 -8.238 -22.405 1.00 50.94 101 SER A CA 1
ATOM 765 C C . SER A 1 101 ? 10.194 -8.973 -22.539 1.00 50.94 101 SER A C 1
ATOM 767 O O . SER A 1 101 ? 11.218 -8.253 -22.611 1.00 50.94 101 SER A O 1
#

Organism: NCBI:txid265537

Foldseek 3Di:
DEEEEEPCQLVPVQVVVQVVQPDPYHYEYEYQAPLRQVNNCVVPVPHHYDYDDPVDQVRQLVSVVVVCVVDPDDDDDSPDGGPYYHYPPDFCQPNNRRGDD

Sequence (101 aa):
RYSIHVGCFSGTTTALVHEAAQPRGYCIGVDIGPKIIERAKREHADMHFAVGDGRKSLELLRIQQESNQSAEQSHFSPLDGYDVVYADIGGLSGPDGTLES

Secondary structure (DSSP, 8-state):
-EEEEES-TTSHHHHHHHHHHTTS-EEEEEES-HH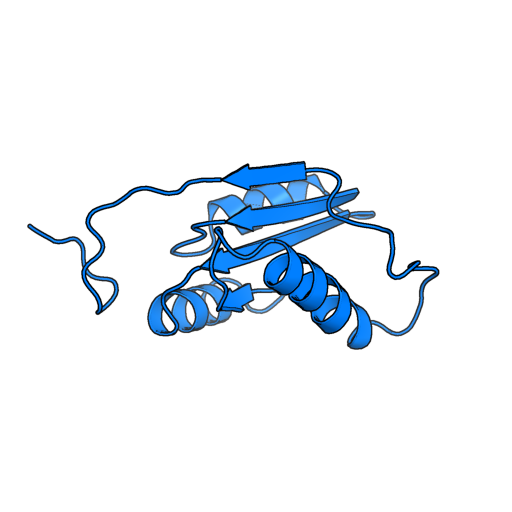HHHHHHHHSTTS-EEE--TT-HHHHHHHHHHHHHTSS-----TT---SEEEE-----B-TTSSBP-

Radius of gyration: 13.36 Å; chains: 1; bounding box: 29×23×42 Å

InterPro domains:
  IPR029063 S-adenosyl-L-methionine-dependent methyltransferase superfamily [G3DSA:3.40.50.150] (3-96)
  IPR029063 S-adenosyl-L-methionine-dependent methyltransferase superfamily [SSF53335] (6-89)